Protein AF-X6LQ61-F1 (afdb_monomer_lite)

Structure (mmCIF, N/CA/C/O backbone):
data_AF-X6LQ61-F1
#
_entry.id   AF-X6LQ61-F1
#
loop_
_atom_site.group_PDB
_atom_site.id
_atom_site.type_symbol
_atom_site.label_atom_id
_atom_site.label_alt_id
_atom_site.label_comp_id
_atom_site.label_asym_id
_atom_site.label_entity_id
_atom_site.label_seq_id
_atom_site.pdbx_PDB_ins_code
_atom_site.Cartn_x
_atom_site.Cartn_y
_atom_site.Cartn_z
_atom_site.occupancy
_atom_site.B_iso_or_equiv
_atom_site.auth_seq_id
_atom_site.auth_comp_id
_atom_site.auth_asym_id
_atom_site.auth_atom_id
_atom_site.pdbx_PDB_model_num
ATOM 1 N N . VAL A 1 1 ? -1.755 9.377 -27.971 1.00 59.69 1 VAL A N 1
ATOM 2 C CA . VAL A 1 1 ? -0.278 9.187 -27.974 1.00 59.69 1 VAL A CA 1
ATOM 3 C C . VAL A 1 1 ? 0.188 8.439 -26.727 1.00 59.69 1 VAL A C 1
ATOM 5 O O . VAL A 1 1 ? 0.940 7.485 -26.864 1.00 59.69 1 VAL A O 1
ATOM 8 N N . GLU A 1 2 ? -0.314 8.799 -25.543 1.00 64.12 2 GLU A N 1
ATOM 9 C CA . GLU A 1 2 ? 0.039 8.185 -24.248 1.00 64.12 2 GLU A CA 1
ATOM 10 C C . GLU A 1 2 ? -0.157 6.655 -24.198 1.00 64.12 2 GLU A C 1
ATOM 12 O O . GLU A 1 2 ? 0.744 5.930 -23.791 1.00 64.12 2 GLU A O 1
ATOM 17 N N . GLU A 1 3 ? -1.264 6.131 -24.735 1.00 71.94 3 GLU A N 1
ATOM 18 C CA . GLU A 1 3 ? -1.500 4.677 -24.800 1.00 71.94 3 GLU A CA 1
ATOM 19 C C . GLU A 1 3 ? -0.490 3.923 -25.680 1.00 71.94 3 GLU A C 1
ATOM 21 O O . GLU A 1 3 ? -0.132 2.785 -25.381 1.00 71.94 3 GLU A O 1
ATOM 26 N N . MET A 1 4 ? 0.006 4.543 -26.756 1.00 75.00 4 MET A N 1
ATOM 27 C CA . MET A 1 4 ? 1.013 3.911 -27.614 1.00 75.00 4 MET A CA 1
ATOM 28 C C . MET A 1 4 ? 2.373 3.856 -26.919 1.00 75.00 4 MET A C 1
ATOM 30 O O . MET A 1 4 ? 3.044 2.829 -26.993 1.00 75.00 4 MET A O 1
ATOM 34 N N . ALA A 1 5 ? 2.739 4.908 -26.180 1.00 76.19 5 ALA A N 1
ATOM 35 C CA . ALA A 1 5 ? 3.952 4.921 -25.367 1.00 76.19 5 ALA A CA 1
ATOM 36 C C . ALA A 1 5 ? 3.915 3.824 -24.291 1.00 76.19 5 ALA A C 1
ATOM 38 O O . ALA A 1 5 ? 4.873 3.065 -24.172 1.00 76.19 5 ALA A O 1
ATOM 39 N N . ILE A 1 6 ? 2.781 3.656 -23.597 1.00 80.62 6 ILE A N 1
ATOM 40 C CA . ILE A 1 6 ? 2.601 2.595 -22.590 1.00 80.62 6 ILE A CA 1
ATOM 41 C C . ILE A 1 6 ? 2.743 1.203 -23.218 1.00 80.62 6 ILE A C 1
ATOM 43 O O . ILE A 1 6 ? 3.405 0.339 -22.649 1.00 80.62 6 ILE A O 1
ATOM 47 N N . ARG A 1 7 ? 2.173 0.967 -24.408 1.00 79.44 7 ARG A N 1
ATOM 48 C CA . ARG A 1 7 ? 2.290 -0.336 -25.093 1.00 79.44 7 ARG A CA 1
ATOM 49 C C . ARG A 1 7 ? 3.725 -0.647 -25.514 1.00 79.44 7 ARG A C 1
ATOM 51 O O . ARG A 1 7 ? 4.159 -1.789 -25.368 1.00 79.44 7 ARG A O 1
ATOM 58 N N . VAL A 1 8 ? 4.459 0.350 -26.008 1.00 79.69 8 VAL A N 1
ATOM 59 C CA . VAL A 1 8 ? 5.877 0.199 -26.367 1.00 79.69 8 VAL A CA 1
ATOM 60 C C . VAL A 1 8 ? 6.716 -0.074 -25.119 1.00 79.69 8 VAL A C 1
ATOM 62 O O . VAL A 1 8 ? 7.483 -1.034 -25.109 1.00 79.69 8 VAL A O 1
ATOM 65 N N . TYR A 1 9 ? 6.511 0.685 -24.040 1.00 77.50 9 TYR A N 1
ATOM 66 C CA . TYR A 1 9 ? 7.230 0.491 -22.779 1.00 77.50 9 TYR A CA 1
ATOM 67 C C . TYR A 1 9 ? 6.913 -0.858 -22.122 1.00 77.50 9 TYR A C 1
ATOM 69 O O . TYR A 1 9 ? 7.811 -1.528 -21.623 1.00 77.50 9 TYR A O 1
ATOM 77 N N . ARG A 1 10 ? 5.659 -1.322 -22.190 1.00 80.12 10 ARG A N 1
ATOM 78 C CA . ARG A 1 10 ? 5.271 -2.654 -21.702 1.00 80.12 10 ARG A CA 1
ATOM 79 C C . ARG A 1 10 ? 6.054 -3.755 -22.419 1.00 80.12 10 ARG A C 1
ATOM 81 O O . ARG A 1 10 ? 6.489 -4.710 -21.785 1.00 80.12 10 ARG A O 1
ATOM 88 N N . ARG A 1 11 ? 6.261 -3.612 -23.731 1.00 79.88 11 ARG A N 1
ATOM 89 C CA . ARG A 1 11 ? 7.072 -4.549 -24.519 1.00 79.88 11 ARG A CA 1
ATOM 90 C C . ARG A 1 11 ? 8.567 -4.410 -24.229 1.00 79.88 11 ARG A C 1
ATOM 92 O O . ARG A 1 11 ? 9.270 -5.410 -24.221 1.00 79.88 11 ARG A O 1
ATOM 99 N N . TYR A 1 12 ? 9.039 -3.199 -23.952 1.00 79.50 12 TYR A N 1
ATOM 100 C CA . TYR A 1 12 ? 10.417 -2.957 -23.530 1.00 79.50 12 TYR A CA 1
ATOM 101 C C . TYR A 1 12 ? 10.740 -3.654 -22.199 1.00 79.50 12 TYR A C 1
ATOM 103 O O . TYR A 1 12 ? 11.734 -4.367 -22.113 1.00 79.50 12 TYR A O 1
ATOM 111 N N . VAL A 1 13 ? 9.855 -3.559 -21.203 1.00 81.06 13 VAL A N 1
ATOM 112 C CA . VAL A 1 13 ? 10.019 -4.235 -19.900 1.00 81.06 13 VAL A CA 1
ATOM 113 C C . VAL A 1 13 ? 9.991 -5.763 -20.027 1.00 81.06 13 VAL A C 1
ATOM 115 O O . VAL A 1 13 ? 10.660 -6.451 -19.265 1.00 81.06 13 VAL A O 1
ATOM 118 N N . GLN A 1 14 ? 9.268 -6.317 -21.008 1.00 78.69 14 GLN A N 1
ATOM 119 C CA . GLN A 1 14 ? 9.328 -7.758 -21.299 1.00 78.69 14 GLN A CA 1
ATOM 120 C C . GLN A 1 14 ? 10.705 -8.206 -21.810 1.00 78.69 14 GLN A C 1
ATOM 122 O O . GLN A 1 14 ? 11.071 -9.361 -21.616 1.00 78.69 14 GLN A O 1
ATOM 127 N N . LEU A 1 15 ? 11.448 -7.317 -22.476 1.00 75.56 15 LEU A N 1
ATOM 128 C CA . LEU A 1 15 ? 12.792 -7.592 -22.991 1.00 75.56 15 LEU A CA 1
ATOM 129 C C . LEU A 1 15 ? 13.873 -7.320 -21.937 1.00 75.56 15 LEU A C 1
ATOM 131 O O . LEU A 1 15 ? 14.866 -8.039 -21.885 1.00 75.56 15 LEU A O 1
ATOM 135 N N . PHE A 1 16 ? 13.664 -6.307 -21.094 1.00 77.06 16 PHE A N 1
ATOM 136 C CA . PHE A 1 16 ? 14.591 -5.889 -20.046 1.00 77.06 16 PHE A CA 1
ATOM 137 C C . PHE A 1 16 ? 13.854 -5.7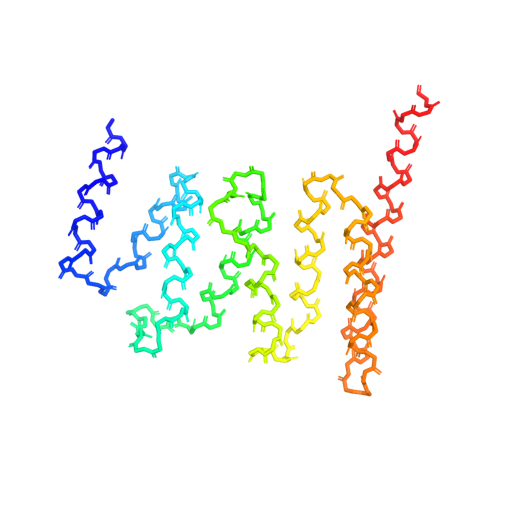99 -18.701 1.00 77.06 16 PHE A C 1
ATOM 139 O O . PHE A 1 16 ? 13.379 -4.719 -18.333 1.00 77.06 16 PHE A O 1
ATOM 146 N N . PRO A 1 17 ? 13.748 -6.914 -17.950 1.00 74.31 17 PRO A N 1
ATOM 147 C CA . PRO A 1 17 ? 13.026 -6.942 -16.676 1.00 74.31 17 PRO A CA 1
ATOM 148 C C . PRO A 1 17 ? 13.645 -6.012 -15.623 1.00 74.31 17 PRO A C 1
ATOM 150 O O . PRO A 1 17 ? 12.949 -5.546 -14.723 1.00 74.31 17 PRO A O 1
ATOM 153 N N . ASP A 1 18 ? 14.927 -5.684 -15.767 1.00 74.69 18 ASP A N 1
ATOM 154 C CA . ASP A 1 18 ? 15.639 -4.801 -14.849 1.00 74.69 18 ASP A CA 1
ATOM 155 C C . ASP A 1 18 ? 15.162 -3.338 -14.900 1.00 74.69 18 ASP A C 1
ATOM 157 O O . ASP A 1 18 ? 15.330 -2.601 -13.932 1.00 74.69 18 ASP A O 1
ATOM 161 N N . GLU A 1 19 ? 14.571 -2.897 -16.018 1.00 78.69 19 GLU A N 1
ATOM 162 C CA . GLU A 1 19 ? 14.113 -1.509 -16.214 1.00 78.69 19 GLU A CA 1
ATOM 163 C C . GLU A 1 19 ? 12.666 -1.282 -15.747 1.00 78.69 19 GLU A C 1
ATOM 165 O O . GLU A 1 19 ? 12.059 -0.234 -15.990 1.00 78.69 19 GLU A O 1
ATOM 170 N N . ILE A 1 20 ? 12.082 -2.259 -15.048 1.00 80.75 20 ILE A N 1
ATOM 171 C CA . ILE A 1 20 ? 10.706 -2.171 -14.547 1.00 80.75 20 ILE A CA 1
ATOM 172 C C . ILE A 1 20 ? 10.495 -0.977 -13.604 1.00 80.75 20 ILE A C 1
ATOM 174 O O . ILE A 1 20 ? 9.396 -0.426 -13.546 1.00 80.75 20 ILE A O 1
ATOM 178 N N . GLU A 1 21 ? 11.542 -0.526 -12.907 1.00 81.81 21 GLU A N 1
ATOM 179 C CA . GLU A 1 21 ? 11.474 0.645 -12.028 1.00 81.81 21 GLU A CA 1
ATOM 180 C C . GLU A 1 21 ? 11.176 1.936 -12.788 1.00 81.81 21 GLU A C 1
ATOM 182 O O . GLU A 1 21 ? 10.339 2.727 -12.355 1.00 81.81 21 GLU A O 1
ATOM 187 N N . GLU A 1 22 ? 11.841 2.152 -13.924 1.00 83.19 22 GLU A N 1
ATOM 188 C CA . GLU A 1 22 ? 11.609 3.338 -14.751 1.00 83.19 22 GLU A CA 1
ATOM 189 C C . GLU A 1 22 ? 10.206 3.327 -15.344 1.00 83.19 22 GLU A C 1
ATOM 191 O O . GLU A 1 22 ? 9.556 4.369 -15.448 1.00 83.19 22 GLU A O 1
ATOM 196 N N . PHE A 1 23 ? 9.704 2.137 -15.674 1.00 83.50 23 PHE A N 1
ATOM 197 C CA . PHE A 1 23 ? 8.340 1.984 -16.147 1.00 83.50 23 PHE A CA 1
ATOM 198 C C . PHE A 1 23 ? 7.306 2.305 -15.060 1.00 83.50 23 PHE A C 1
ATOM 200 O O . PHE A 1 23 ? 6.321 2.988 -15.337 1.00 83.50 23 PHE A O 1
ATOM 207 N N . ILE A 1 24 ? 7.539 1.884 -13.815 1.00 84.75 24 ILE A N 1
ATOM 208 C CA . ILE A 1 24 ? 6.679 2.256 -12.683 1.00 84.75 24 ILE A CA 1
ATOM 209 C C . ILE A 1 24 ? 6.710 3.774 -12.465 1.00 84.75 24 ILE A C 1
ATOM 211 O O . ILE A 1 24 ? 5.650 4.392 -12.354 1.00 84.75 24 ILE A O 1
ATOM 215 N N . ASP A 1 25 ? 7.896 4.390 -12.460 1.00 85.31 25 ASP A N 1
ATOM 216 C CA . ASP A 1 25 ? 8.047 5.844 -12.311 1.00 85.31 25 ASP A CA 1
ATOM 217 C C . ASP A 1 25 ? 7.290 6.597 -13.429 1.00 85.31 25 ASP A C 1
ATOM 219 O O . ASP A 1 25 ? 6.600 7.592 -13.172 1.00 85.31 25 ASP A O 1
ATOM 223 N N . TYR A 1 26 ? 7.341 6.082 -14.662 1.00 85.81 26 TYR A N 1
ATOM 224 C CA . TYR A 1 26 ? 6.578 6.599 -15.798 1.00 85.81 26 TYR A CA 1
ATOM 225 C C . TYR A 1 26 ? 5.061 6.485 -15.575 1.00 85.81 26 TYR A C 1
ATOM 227 O O . TYR A 1 26 ? 4.341 7.477 -15.706 1.00 85.81 26 TYR A O 1
ATOM 235 N N . LEU A 1 27 ? 4.558 5.315 -15.170 1.00 84.12 27 LEU A N 1
ATOM 236 C CA . LEU A 1 27 ? 3.128 5.101 -14.909 1.00 84.12 27 LEU A CA 1
ATOM 237 C C . LEU A 1 27 ? 2.591 6.021 -13.801 1.00 84.12 27 LEU A C 1
ATOM 239 O O . LEU A 1 27 ? 1.501 6.586 -13.940 1.00 84.12 27 LEU A O 1
ATOM 243 N N . LEU A 1 28 ? 3.369 6.227 -12.733 1.00 84.75 28 LEU A N 1
ATOM 244 C CA . LEU A 1 28 ? 3.013 7.138 -11.643 1.00 84.75 28 LEU A CA 1
ATOM 245 C C . LEU A 1 28 ? 2.952 8.599 -12.115 1.00 84.75 28 LEU A C 1
ATOM 247 O O . LEU A 1 28 ? 2.034 9.327 -11.731 1.00 84.75 28 LEU A O 1
ATOM 251 N N . LYS A 1 29 ? 3.877 9.026 -12.986 1.00 86.88 29 LYS A N 1
ATOM 252 C CA . LYS A 1 29 ? 3.879 10.376 -13.578 1.00 86.88 29 LYS A CA 1
ATOM 253 C C . LYS A 1 29 ? 2.664 10.619 -14.478 1.00 86.88 29 LYS A C 1
ATOM 255 O O . LYS A 1 29 ? 2.110 11.717 -14.478 1.00 86.88 29 LYS A O 1
ATOM 260 N N . HIS A 1 30 ? 2.226 9.588 -15.194 1.00 85.12 30 HIS A N 1
ATOM 261 C CA . HIS A 1 30 ? 1.086 9.625 -16.112 1.00 85.12 30 HIS A CA 1
ATOM 262 C C . HIS A 1 30 ? -0.268 9.313 -15.442 1.00 85.12 30 HIS A C 1
ATOM 264 O O . HIS A 1 30 ? -1.268 9.095 -16.122 1.00 85.12 30 HIS A O 1
ATOM 270 N N . LYS A 1 31 ? -0.331 9.310 -14.099 1.00 82.50 31 LYS A N 1
ATOM 271 C CA . LYS A 1 31 ? -1.550 9.050 -13.303 1.00 82.50 31 LYS A CA 1
ATOM 272 C C . LYS A 1 31 ? -2.214 7.690 -13.582 1.00 82.50 31 LYS A C 1
ATOM 274 O O . LYS A 1 31 ? -3.389 7.494 -13.279 1.00 82.50 31 LYS A O 1
ATOM 279 N N . LYS A 1 32 ? -1.472 6.718 -14.120 1.00 83.25 32 LYS A N 1
ATOM 280 C CA . LYS A 1 32 ? -1.936 5.336 -14.331 1.00 83.25 32 LYS A CA 1
ATOM 281 C C . LYS A 1 32 ? -1.625 4.495 -13.093 1.00 83.25 32 LYS A C 1
ATOM 283 O O . LYS A 1 32 ? -0.822 3.566 -13.130 1.00 83.25 32 LYS A O 1
ATOM 288 N N . PHE A 1 33 ? -2.249 4.866 -11.974 1.00 83.38 33 PHE A N 1
ATOM 289 C CA . PHE A 1 33 ? -1.944 4.292 -10.661 1.00 83.38 33 PHE A CA 1
ATOM 290 C C . PHE A 1 33 ? -2.332 2.817 -10.540 1.00 83.38 33 PHE A C 1
ATOM 292 O O . PHE A 1 33 ? -1.584 2.060 -9.937 1.00 83.38 33 PHE A O 1
ATOM 299 N N . ASP A 1 34 ? -3.443 2.397 -11.149 1.00 83.06 34 ASP A N 1
ATOM 300 C CA . ASP A 1 34 ? -3.912 1.006 -11.086 1.00 83.06 34 ASP A CA 1
ATOM 301 C C . ASP A 1 34 ? -2.895 0.038 -11.725 1.00 83.06 34 ASP A C 1
ATOM 303 O O . ASP A 1 34 ? -2.405 -0.874 -11.059 1.00 83.06 34 ASP A O 1
ATOM 307 N N . GLU A 1 35 ? -2.459 0.312 -12.962 1.00 83.25 35 GLU A N 1
ATOM 308 C CA . GLU A 1 35 ? -1.398 -0.464 -13.629 1.00 83.25 35 GLU A CA 1
ATOM 309 C C . GLU A 1 35 ? -0.068 -0.389 -12.863 1.00 83.25 35 GLU A C 1
ATOM 311 O O . GLU A 1 35 ? 0.600 -1.406 -12.669 1.00 83.25 35 GLU A O 1
ATOM 316 N N . GLY A 1 36 ? 0.305 0.801 -12.378 1.00 84.94 36 GLY A N 1
ATOM 317 C CA . GLY A 1 36 ? 1.526 0.992 -11.594 1.00 84.94 36 GLY A CA 1
ATOM 318 C C . GLY A 1 36 ? 1.546 0.149 -10.318 1.00 84.94 36 GLY A C 1
ATOM 319 O O . GLY A 1 36 ? 2.561 -0.472 -10.003 1.00 84.94 36 GLY A O 1
ATOM 320 N N . CYS A 1 37 ? 0.418 0.061 -9.609 1.00 84.81 37 CYS A N 1
ATOM 321 C CA . CYS A 1 37 ? 0.300 -0.767 -8.417 1.00 84.81 37 CYS A CA 1
ATOM 322 C C . CYS A 1 37 ? 0.390 -2.265 -8.746 1.00 84.81 37 CYS A C 1
ATOM 324 O O . CYS A 1 37 ? 1.014 -2.992 -7.978 1.00 84.81 37 CYS A O 1
ATOM 326 N N . VAL A 1 38 ? -0.152 -2.734 -9.879 1.00 85.62 38 VAL A N 1
ATOM 327 C CA . VAL A 1 38 ? -0.035 -4.149 -10.289 1.00 85.62 38 VAL A CA 1
ATOM 328 C C . VAL A 1 38 ? 1.430 -4.506 -10.533 1.00 85.62 38 VAL A C 1
ATOM 330 O O . VAL A 1 38 ? 1.925 -5.512 -10.021 1.00 85.62 38 VAL A O 1
ATOM 333 N N . HIS A 1 39 ? 2.153 -3.651 -11.258 1.00 84.00 39 HIS A N 1
ATOM 334 C CA . HIS A 1 39 ? 3.580 -3.846 -11.496 1.00 84.00 39 HIS A CA 1
ATOM 335 C C . HIS A 1 39 ? 4.395 -3.794 -10.198 1.00 84.00 39 HIS A C 1
ATOM 337 O O . HIS A 1 39 ? 5.245 -4.657 -9.988 1.00 84.00 39 HIS A O 1
ATOM 343 N N . LEU A 1 40 ? 4.090 -2.866 -9.287 1.00 84.75 40 LEU A N 1
ATOM 344 C CA . LEU A 1 40 ? 4.710 -2.819 -7.959 1.00 84.75 40 LEU A CA 1
ATOM 345 C C . LEU A 1 40 ? 4.429 -4.082 -7.127 1.00 84.75 40 LEU A C 1
ATOM 347 O O . LEU A 1 40 ? 5.335 -4.573 -6.460 1.00 84.75 40 LEU A O 1
ATOM 351 N N . CYS A 1 41 ? 3.218 -4.644 -7.183 1.00 83.38 41 CYS A N 1
ATOM 352 C CA . CYS A 1 41 ? 2.897 -5.899 -6.495 1.00 83.38 41 CYS A CA 1
ATOM 353 C C . CYS A 1 41 ? 3.740 -7.060 -7.026 1.00 83.38 41 CYS A C 1
ATOM 355 O O . CYS A 1 41 ? 4.290 -7.832 -6.243 1.00 83.38 41 CYS A O 1
ATOM 357 N N . ASN A 1 42 ? 3.888 -7.154 -8.349 1.00 83.06 42 ASN A N 1
ATOM 358 C CA . ASN A 1 42 ? 4.721 -8.178 -8.977 1.00 83.06 42 ASN A CA 1
ATOM 359 C C . ASN A 1 42 ? 6.194 -8.033 -8.573 1.00 83.06 42 ASN A C 1
ATOM 361 O O . ASN A 1 42 ? 6.845 -9.031 -8.280 1.00 83.06 42 ASN A O 1
ATOM 365 N N . VAL A 1 43 ? 6.700 -6.797 -8.497 1.00 83.19 43 VAL A N 1
ATOM 366 C CA . VAL A 1 43 ? 8.068 -6.511 -8.041 1.00 83.19 43 VAL A CA 1
ATOM 367 C C . VAL A 1 43 ? 8.269 -6.911 -6.579 1.00 83.19 43 VAL A C 1
ATOM 369 O O . VAL A 1 43 ? 9.282 -7.520 -6.255 1.00 83.19 43 VAL A O 1
ATOM 372 N N . VAL A 1 44 ? 7.315 -6.618 -5.689 1.00 81.88 44 VAL A N 1
ATOM 373 C CA . VAL A 1 44 ? 7.469 -6.963 -4.265 1.00 81.88 44 VAL A CA 1
ATOM 374 C C . VAL A 1 44 ? 7.327 -8.469 -4.009 1.00 81.88 44 VAL A C 1
ATOM 376 O O . VAL A 1 44 ? 7.980 -9.001 -3.107 1.00 81.88 44 VAL A O 1
ATOM 379 N N . ASN A 1 45 ? 6.502 -9.163 -4.794 1.00 79.56 45 ASN A N 1
ATOM 380 C CA . ASN A 1 45 ? 6.342 -10.613 -4.691 1.00 79.56 45 ASN A CA 1
ATOM 381 C C . ASN A 1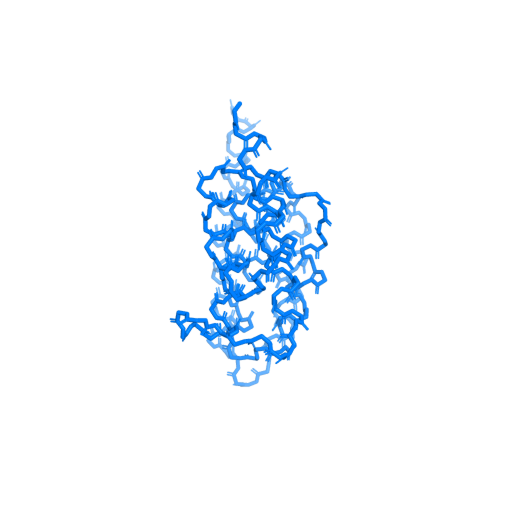 45 ? 7.509 -11.394 -5.313 1.00 79.56 45 ASN A C 1
ATOM 383 O O . ASN A 1 45 ? 7.683 -12.564 -4.987 1.00 79.56 45 ASN A O 1
ATOM 387 N N . ASN A 1 46 ? 8.301 -10.781 -6.197 1.00 78.94 46 ASN A N 1
ATOM 388 C CA . ASN A 1 46 ? 9.457 -11.438 -6.791 1.00 78.94 46 ASN A CA 1
ATOM 389 C C . ASN A 1 46 ? 10.653 -11.406 -5.826 1.00 78.94 46 ASN A C 1
ATOM 391 O O . ASN A 1 46 ? 11.255 -10.358 -5.573 1.00 78.94 46 ASN A O 1
ATOM 395 N N . ASP A 1 47 ? 11.020 -12.572 -5.293 1.00 65.12 47 ASP A N 1
ATOM 396 C CA . ASP A 1 47 ? 12.110 -12.666 -4.331 1.00 65.12 47 ASP A CA 1
ATOM 397 C C . ASP A 1 47 ? 13.512 -12.519 -4.941 1.00 65.12 47 ASP A C 1
ATOM 399 O O . ASP A 1 47 ? 14.427 -12.108 -4.224 1.00 65.12 47 ASP A O 1
ATOM 403 N N . GLU A 1 48 ? 13.658 -12.724 -6.249 1.00 66.31 48 GLU A N 1
ATOM 404 C CA . GLU A 1 48 ? 14.918 -12.578 -6.993 1.00 66.31 48 GLU A CA 1
ATOM 405 C C . GLU A 1 48 ? 15.147 -11.152 -7.510 1.00 66.31 48 GLU A C 1
ATOM 407 O O . GLU A 1 48 ? 16.214 -10.842 -8.038 1.00 66.31 48 GLU A O 1
ATOM 412 N N . PHE A 1 49 ? 14.163 -10.261 -7.358 1.00 69.62 49 PHE A N 1
ATOM 413 C CA . PHE A 1 49 ? 14.281 -8.899 -7.859 1.00 69.62 49 PHE A CA 1
ATOM 414 C C . PHE A 1 49 ? 15.327 -8.098 -7.072 1.00 69.62 49 PHE A C 1
ATOM 416 O O . PHE A 1 49 ? 15.192 -7.873 -5.862 1.00 69.62 49 PHE A O 1
ATOM 423 N N . VAL A 1 50 ? 16.343 -7.616 -7.790 1.00 63.41 50 VAL A N 1
ATOM 424 C CA . VAL A 1 50 ? 17.375 -6.709 -7.284 1.00 63.41 50 VAL A CA 1
ATOM 425 C C . VAL A 1 50 ? 17.215 -5.362 -7.974 1.00 63.41 50 VAL A C 1
ATOM 427 O O . VAL A 1 50 ? 17.268 -5.262 -9.196 1.00 63.41 50 VAL A O 1
ATOM 430 N N . SER A 1 51 ? 17.024 -4.316 -7.174 1.00 69.50 51 SER A N 1
ATOM 431 C CA . SER A 1 51 ? 16.879 -2.957 -7.685 1.00 69.50 51 SER A CA 1
ATOM 432 C C . SER A 1 51 ? 18.177 -2.463 -8.314 1.00 69.50 51 SER A C 1
ATOM 434 O O . SER A 1 51 ? 19.208 -2.409 -7.640 1.00 69.50 51 SER A O 1
ATOM 436 N N . LYS A 1 52 ? 18.111 -1.994 -9.564 1.00 67.62 52 LYS A N 1
ATOM 437 C CA . LYS A 1 52 ? 19.232 -1.286 -10.209 1.00 67.62 52 LYS A CA 1
ATOM 438 C C . LYS A 1 52 ? 19.571 0.020 -9.490 1.00 67.62 52 LYS A C 1
ATOM 440 O O . LYS A 1 52 ? 20.732 0.413 -9.438 1.00 67.62 52 LYS A O 1
ATOM 445 N N . LYS A 1 53 ? 18.568 0.679 -8.896 1.00 69.38 53 LYS A N 1
ATOM 446 C CA . LYS A 1 53 ? 18.727 1.932 -8.136 1.00 69.38 53 LYS A CA 1
ATOM 447 C C . LYS A 1 53 ? 19.146 1.702 -6.675 1.00 69.38 53 LYS A C 1
ATOM 449 O O . LYS A 1 53 ? 19.228 2.665 -5.916 1.00 69.38 53 LYS A O 1
ATOM 454 N N . GLY A 1 54 ? 19.384 0.453 -6.262 1.00 71.88 54 GLY A N 1
ATOM 455 C CA . GLY A 1 54 ? 19.777 0.106 -4.893 1.00 71.88 54 GLY A CA 1
ATOM 456 C C . GLY A 1 54 ? 18.671 0.302 -3.849 1.00 71.88 54 GLY A C 1
ATOM 457 O O . GLY A 1 54 ? 18.962 0.365 -2.656 1.00 71.88 54 GLY A O 1
ATOM 458 N N . LYS A 1 55 ? 17.404 0.416 -4.270 1.00 76.62 55 LYS A N 1
ATOM 459 C CA . LYS A 1 55 ? 16.269 0.544 -3.347 1.00 76.62 55 LYS A CA 1
ATOM 460 C C . LYS A 1 55 ? 16.009 -0.781 -2.642 1.00 76.62 55 LYS A C 1
ATOM 462 O O . LYS A 1 55 ? 16.056 -1.849 -3.256 1.00 76.62 55 LYS A O 1
ATOM 467 N N . SER A 1 56 ? 15.681 -0.715 -1.355 1.00 80.88 56 SER A N 1
ATOM 468 C CA . SER A 1 56 ? 15.295 -1.912 -0.617 1.00 80.88 56 SER A CA 1
ATOM 469 C C . SER A 1 56 ? 13.889 -2.362 -1.029 1.00 80.88 56 SER A C 1
ATOM 471 O O . SER A 1 56 ? 13.038 -1.551 -1.401 1.00 80.88 56 SER A O 1
ATOM 473 N N . LYS A 1 57 ? 13.591 -3.661 -0.893 1.00 77.50 57 LYS A N 1
ATOM 474 C CA . LYS A 1 57 ? 12.218 -4.182 -1.070 1.00 77.50 57 LYS A CA 1
ATOM 475 C C . LYS A 1 57 ? 11.208 -3.446 -0.182 1.00 77.50 57 LYS A C 1
ATOM 477 O O . LYS A 1 57 ? 10.062 -3.238 -0.573 1.00 77.50 57 LYS A O 1
ATOM 482 N N . PHE A 1 58 ? 11.656 -3.018 0.996 1.00 79.88 58 PHE A N 1
ATOM 483 C CA . PHE A 1 58 ? 10.850 -2.233 1.917 1.00 79.88 58 PHE A CA 1
ATOM 484 C C . PHE A 1 58 ? 10.480 -0.853 1.348 1.00 79.88 58 PHE A C 1
ATOM 486 O O . PHE A 1 58 ? 9.343 -0.412 1.507 1.00 79.88 58 PHE A O 1
ATOM 493 N N . ASP A 1 59 ? 11.381 -0.196 0.616 1.00 82.31 59 ASP A N 1
ATOM 494 C CA . ASP A 1 59 ? 11.096 1.095 -0.021 1.00 82.31 59 ASP A CA 1
ATOM 495 C C . ASP A 1 59 ? 10.040 0.969 -1.124 1.00 82.31 59 ASP A C 1
ATOM 497 O O . ASP A 1 59 ? 9.154 1.820 -1.225 1.00 82.31 59 ASP A O 1
ATOM 501 N N . PHE A 1 60 ? 10.071 -0.115 -1.910 1.00 83.38 60 PHE A N 1
ATOM 502 C CA . PHE A 1 60 ? 9.008 -0.410 -2.880 1.00 83.38 60 PHE A CA 1
ATOM 503 C C . PHE A 1 60 ? 7.672 -0.667 -2.196 1.00 83.38 60 PHE A C 1
ATOM 505 O O . PHE A 1 60 ? 6.641 -0.187 -2.663 1.00 83.38 60 PHE A O 1
ATOM 512 N N . TRP A 1 61 ? 7.685 -1.365 -1.061 1.00 84.12 61 TRP A N 1
ATOM 513 C CA . TRP A 1 61 ? 6.481 -1.588 -0.272 1.00 84.12 61 TRP A CA 1
ATOM 514 C C . TRP A 1 61 ? 5.890 -0.285 0.266 1.00 84.12 61 TRP A C 1
ATOM 516 O O . TRP A 1 61 ? 4.683 -0.054 0.176 1.00 84.12 61 TRP A O 1
ATOM 526 N N . LYS A 1 62 ? 6.745 0.604 0.778 1.00 83.62 62 LYS A N 1
ATOM 527 C CA . LYS A 1 62 ? 6.348 1.926 1.263 1.00 83.62 62 LYS A CA 1
ATOM 528 C C . LYS A 1 62 ? 5.789 2.791 0.136 1.00 83.62 62 LYS A C 1
ATOM 530 O O . LYS A 1 62 ? 4.771 3.457 0.325 1.00 83.62 62 LYS A O 1
ATOM 535 N N . LEU A 1 63 ? 6.422 2.753 -1.038 1.00 85.12 63 LEU A N 1
ATOM 536 C CA . LEU A 1 63 ? 5.934 3.433 -2.235 1.00 85.12 63 LEU A CA 1
ATOM 537 C C . LEU A 1 63 ? 4.561 2.892 -2.651 1.00 85.12 63 LEU A C 1
ATOM 539 O O . LEU A 1 63 ? 3.641 3.681 -2.853 1.00 85.12 63 LEU A O 1
ATOM 543 N N . LEU A 1 64 ? 4.403 1.566 -2.704 1.00 86.44 64 LEU A N 1
ATOM 544 C CA . LEU A 1 64 ? 3.141 0.903 -3.023 1.00 86.44 64 LEU A CA 1
ATOM 545 C C . LEU A 1 64 ? 2.035 1.329 -2.048 1.00 86.44 64 LEU A C 1
ATOM 547 O O . LEU A 1 64 ? 0.996 1.811 -2.492 1.00 86.44 64 LEU A O 1
ATOM 551 N N . CYS A 1 65 ? 2.272 1.247 -0.735 1.00 83.75 65 CYS A N 1
ATOM 552 C CA . CYS A 1 65 ? 1.313 1.693 0.282 1.00 83.75 65 CYS A CA 1
ATOM 553 C C . CYS A 1 65 ? 0.937 3.169 0.102 1.00 83.75 65 CYS A C 1
ATOM 555 O O . CYS A 1 65 ? -0.243 3.511 0.097 1.00 83.75 65 CYS A O 1
ATOM 557 N N . GLY A 1 66 ? 1.921 4.045 -0.115 1.00 84.38 66 GLY A N 1
ATOM 558 C CA . GLY A 1 66 ? 1.674 5.473 -0.309 1.00 84.38 66 GLY A CA 1
ATOM 559 C C . GLY A 1 66 ? 0.824 5.783 -1.545 1.00 84.38 66 GLY A C 1
ATOM 560 O O . GLY A 1 66 ? -0.057 6.642 -1.481 1.00 84.38 66 GLY A O 1
ATOM 561 N N . VAL A 1 67 ? 1.059 5.083 -2.659 1.00 85.44 67 VAL A N 1
ATOM 562 C CA . VAL A 1 67 ? 0.263 5.231 -3.889 1.00 85.44 67 VAL A CA 1
ATOM 563 C C . VAL A 1 67 ? -1.150 4.681 -3.686 1.00 85.44 67 VAL A C 1
ATOM 565 O O . VAL A 1 67 ? -2.110 5.339 -4.091 1.00 85.44 67 VAL A O 1
ATOM 568 N N . MET A 1 68 ? -1.285 3.537 -3.004 1.00 83.81 68 MET A N 1
ATOM 569 C CA . MET A 1 68 ? -2.581 2.916 -2.714 1.00 83.81 68 MET A CA 1
ATOM 570 C C . MET A 1 68 ? -3.486 3.813 -1.869 1.00 83.81 68 MET A C 1
ATOM 572 O O . MET A 1 68 ? -4.644 4.027 -2.220 1.00 83.81 68 MET A O 1
ATOM 576 N N . VAL A 1 69 ? -2.956 4.387 -0.786 1.00 83.38 69 VAL A N 1
ATOM 577 C CA . VAL A 1 69 ? -3.738 5.244 0.117 1.00 83.38 69 VAL A CA 1
ATOM 578 C C . VAL A 1 69 ? -4.139 6.551 -0.562 1.00 83.38 69 VAL A C 1
ATOM 580 O O . VAL A 1 69 ? -5.294 6.965 -0.474 1.00 83.38 69 VAL A O 1
ATOM 583 N N . LYS A 1 70 ? -3.212 7.209 -1.272 1.00 83.06 70 LYS A N 1
ATOM 584 C CA . LYS A 1 70 ? -3.483 8.513 -1.902 1.00 83.06 70 LYS A CA 1
ATOM 585 C C . LYS A 1 70 ? -4.516 8.426 -3.023 1.00 83.06 70 LYS A C 1
ATOM 587 O O . LYS A 1 70 ? -5.347 9.323 -3.135 1.00 83.06 70 LYS A O 1
ATOM 592 N N . ASN A 1 71 ? -4.483 7.351 -3.809 1.00 82.81 71 ASN A N 1
ATOM 593 C CA . ASN A 1 71 ? -5.317 7.186 -5.000 1.00 82.81 71 ASN A CA 1
ATOM 594 C C . ASN A 1 71 ? -6.387 6.101 -4.817 1.00 82.81 71 ASN A C 1
ATOM 596 O O . ASN A 1 71 ? -6.742 5.401 -5.764 1.00 82.81 71 ASN A O 1
ATOM 600 N N . ALA A 1 72 ? -6.924 5.977 -3.599 1.00 74.88 72 ALA A N 1
ATOM 601 C CA . ALA A 1 72 ? -7.851 4.914 -3.218 1.00 74.88 72 ALA A CA 1
ATOM 602 C C . ALA A 1 72 ? -9.067 4.760 -4.154 1.00 74.88 72 ALA A C 1
ATOM 604 O O . ALA A 1 72 ? -9.556 3.653 -4.346 1.00 74.88 72 ALA A O 1
ATOM 605 N N . LYS A 1 73 ? -9.539 5.859 -4.760 1.00 76.38 73 LYS A N 1
ATOM 606 C CA . LYS A 1 73 ? -10.711 5.875 -5.653 1.00 76.38 73 LYS A CA 1
ATOM 607 C C . LYS A 1 73 ? -10.450 5.266 -7.037 1.00 76.38 73 LYS A C 1
ATOM 609 O O . LYS A 1 73 ? -11.386 4.764 -7.658 1.00 76.38 73 LYS A O 1
ATOM 614 N N . ASP A 1 74 ? -9.204 5.307 -7.504 1.00 74.81 74 ASP A N 1
ATOM 615 C CA . ASP A 1 74 ? -8.827 4.902 -8.865 1.00 74.81 74 ASP A CA 1
ATOM 616 C C . ASP A 1 74 ? -8.321 3.456 -8.933 1.00 74.81 74 ASP A C 1
ATOM 618 O O . ASP A 1 74 ? -8.240 2.876 -10.014 1.00 74.81 74 ASP A O 1
ATOM 622 N N . ILE A 1 75 ? -7.992 2.863 -7.782 1.00 75.38 75 ILE A N 1
ATOM 623 C CA . ILE A 1 75 ? -7.420 1.520 -7.682 1.00 75.38 75 ILE A CA 1
ATOM 624 C C . ILE A 1 75 ? -8.549 0.520 -7.462 1.00 75.38 75 ILE A C 1
ATOM 626 O O . ILE A 1 75 ? -9.204 0.523 -6.420 1.00 75.38 75 ILE A O 1
ATOM 630 N N . LYS A 1 76 ? -8.772 -0.341 -8.456 1.00 73.56 76 LYS A N 1
ATOM 631 C CA . LYS A 1 76 ? -9.830 -1.367 -8.436 1.00 73.56 76 LYS A CA 1
ATOM 632 C C . LYS A 1 76 ? -9.287 -2.768 -8.669 1.00 73.56 76 LYS A C 1
ATOM 634 O O . LYS A 1 76 ? -9.902 -3.734 -8.228 1.00 73.56 76 LYS A O 1
ATOM 639 N N . SER A 1 77 ? -8.139 -2.885 -9.333 1.00 75.00 77 SER A N 1
ATOM 640 C CA . SER A 1 77 ? -7.586 -4.175 -9.751 1.00 75.00 77 SER A CA 1
ATOM 641 C C . SER A 1 77 ? -6.905 -4.945 -8.617 1.00 75.00 77 SER A C 1
ATOM 643 O O . SER A 1 77 ? -6.504 -6.091 -8.805 1.00 75.00 77 SER A O 1
ATOM 645 N N . ILE A 1 78 ? -6.748 -4.330 -7.441 1.00 77.56 78 ILE A N 1
ATOM 646 C CA . ILE A 1 78 ? -5.911 -4.851 -6.363 1.00 77.56 78 ILE A CA 1
ATOM 647 C C . ILE A 1 78 ? -6.658 -4.826 -5.033 1.00 77.56 78 ILE A C 1
ATOM 649 O O . ILE A 1 78 ? -7.253 -3.820 -4.650 1.00 77.56 78 ILE A O 1
ATOM 653 N N . GLN A 1 79 ? -6.563 -5.929 -4.289 1.00 79.69 79 GLN A N 1
ATOM 654 C CA . GLN A 1 79 ? -7.085 -6.024 -2.928 1.00 79.69 79 GLN A CA 1
ATOM 655 C C . GLN A 1 79 ? -6.095 -5.407 -1.932 1.00 79.69 79 GLN A C 1
ATOM 657 O O . GLN A 1 79 ? -5.199 -6.079 -1.419 1.00 79.69 79 GLN A O 1
ATOM 662 N N . VAL A 1 80 ? -6.266 -4.110 -1.662 1.00 81.50 80 VAL A N 1
ATOM 663 C CA . VAL A 1 80 ? -5.397 -3.323 -0.766 1.00 81.50 80 VAL A CA 1
ATOM 664 C C . VAL A 1 80 ? -5.317 -3.926 0.641 1.00 81.50 80 VAL A C 1
ATOM 666 O O . VAL A 1 80 ? -4.240 -3.964 1.234 1.00 81.50 80 VAL A O 1
ATOM 669 N N . ASP A 1 81 ? -6.429 -4.463 1.146 1.00 82.62 81 ASP A N 1
ATOM 670 C CA . ASP A 1 81 ? -6.518 -5.084 2.470 1.00 82.62 81 ASP A CA 1
ATOM 671 C C . ASP A 1 81 ? -5.562 -6.278 2.625 1.00 82.62 81 ASP A C 1
ATOM 673 O O . ASP A 1 81 ? -4.713 -6.297 3.518 1.00 82.62 81 ASP A O 1
ATOM 677 N N . ALA A 1 82 ? -5.620 -7.227 1.685 1.00 84.31 82 ALA A N 1
ATOM 678 C CA . ALA A 1 82 ? -4.768 -8.413 1.685 1.00 84.31 82 ALA A CA 1
ATOM 679 C C . ALA A 1 82 ? -3.280 -8.046 1.597 1.00 84.31 82 ALA A C 1
ATOM 681 O O . ALA A 1 82 ? -2.444 -8.625 2.297 1.00 84.31 82 ALA A O 1
ATOM 682 N N . ILE A 1 83 ? -2.953 -7.041 0.780 1.00 84.75 83 ILE A N 1
ATOM 683 C CA . ILE A 1 83 ? -1.583 -6.554 0.628 1.00 84.75 83 ILE A CA 1
ATOM 684 C C . ILE A 1 83 ? -1.100 -5.946 1.934 1.00 84.75 83 ILE A C 1
ATOM 686 O O . ILE A 1 83 ? -0.116 -6.436 2.481 1.00 84.75 83 ILE A O 1
ATOM 690 N N . ILE A 1 84 ? -1.781 -4.945 2.492 1.00 84.50 84 ILE A N 1
ATOM 691 C CA . ILE A 1 84 ? -1.287 -4.280 3.704 1.00 84.50 84 ILE A CA 1
ATOM 692 C C . ILE A 1 84 ? -1.204 -5.268 4.880 1.00 84.50 84 ILE A C 1
ATOM 694 O O . ILE A 1 84 ? -0.208 -5.257 5.608 1.00 84.50 84 ILE A O 1
ATOM 698 N N . ARG A 1 85 ? -2.152 -6.210 5.004 1.00 84.31 85 ARG A N 1
ATOM 699 C CA . ARG A 1 85 ? -2.091 -7.297 6.000 1.00 84.31 85 ARG A CA 1
ATOM 700 C C . ARG A 1 85 ? -0.885 -8.217 5.811 1.00 84.31 85 ARG A C 1
ATOM 702 O O . ARG A 1 85 ? -0.253 -8.600 6.797 1.00 84.31 85 ARG A O 1
ATOM 709 N N . SER A 1 86 ? -0.516 -8.543 4.572 1.00 84.81 86 SER A N 1
ATOM 710 C CA . SER A 1 86 ? 0.721 -9.290 4.302 1.00 84.81 86 SER A CA 1
ATOM 711 C C . SER A 1 86 ? 1.973 -8.495 4.713 1.00 84.81 86 SER A C 1
ATOM 713 O O . SER A 1 86 ? 2.906 -9.056 5.291 1.00 84.81 86 SER A O 1
ATOM 715 N N . GLY A 1 87 ? 1.955 -7.172 4.528 1.00 81.19 87 GLY A N 1
ATOM 716 C CA . GLY A 1 87 ? 3.031 -6.262 4.926 1.00 81.19 87 GLY A CA 1
ATOM 717 C C . GLY A 1 87 ? 3.211 -6.153 6.435 1.00 81.19 87 GLY A C 1
ATOM 718 O O . GLY A 1 87 ? 4.341 -6.159 6.915 1.00 81.19 87 GLY A O 1
ATOM 719 N N . ILE A 1 88 ? 2.106 -6.129 7.185 1.00 81.06 88 ILE A N 1
ATOM 720 C CA . ILE A 1 88 ? 2.101 -6.134 8.656 1.00 81.06 88 ILE A CA 1
ATOM 721 C C . ILE A 1 88 ? 2.810 -7.384 9.196 1.00 81.06 88 ILE A C 1
ATOM 723 O O . ILE A 1 88 ? 3.587 -7.289 10.144 1.00 81.06 88 ILE A O 1
ATOM 727 N N . ARG A 1 89 ? 2.607 -8.549 8.562 1.00 80.06 89 ARG A N 1
ATOM 728 C CA . ARG A 1 89 ? 3.293 -9.799 8.937 1.00 80.06 89 ARG A CA 1
ATOM 729 C C . ARG A 1 89 ? 4.785 -9.784 8.590 1.00 80.06 89 ARG A C 1
ATOM 731 O O . ARG A 1 89 ? 5.585 -10.319 9.350 1.00 80.06 89 ARG A O 1
ATOM 738 N N . LYS A 1 90 ? 5.159 -9.190 7.451 1.00 79.75 90 LYS A N 1
ATOM 739 C CA . LYS A 1 90 ? 6.545 -9.175 6.944 1.00 79.75 90 LYS A CA 1
ATOM 740 C C . LYS A 1 90 ? 7.423 -8.120 7.631 1.00 79.75 90 LYS A C 1
ATOM 742 O O . LYS A 1 90 ? 8.622 -8.339 7.784 1.00 79.75 90 LYS A O 1
ATOM 747 N N . TYR A 1 91 ? 6.841 -7.001 8.071 1.00 78.56 91 TYR A N 1
ATOM 748 C CA . TYR A 1 91 ? 7.565 -5.852 8.625 1.00 78.56 91 TYR A CA 1
ATOM 749 C C . TYR A 1 91 ? 7.034 -5.439 10.006 1.00 78.56 91 TYR A C 1
ATOM 751 O O . TYR A 1 91 ? 6.357 -4.414 10.134 1.00 78.56 91 TYR A O 1
ATOM 759 N N . PRO A 1 92 ? 7.393 -6.177 11.076 1.00 73.56 92 PRO A N 1
ATOM 760 C CA . PRO A 1 92 ? 6.871 -5.916 12.413 1.00 73.56 92 PRO A CA 1
ATOM 761 C C . PRO A 1 92 ? 7.277 -4.548 12.990 1.00 73.56 92 PRO A C 1
ATOM 763 O O . PRO A 1 92 ? 6.618 -4.012 13.877 1.00 73.56 92 PRO A O 1
ATOM 766 N N . GLN A 1 93 ? 8.349 -3.959 12.459 1.00 73.69 93 GLN A N 1
ATOM 767 C CA . GLN A 1 93 ? 8.909 -2.696 12.940 1.00 73.69 93 GLN A CA 1
ATOM 768 C C . GLN A 1 93 ? 8.027 -1.480 12.605 1.00 73.69 93 GLN A C 1
ATOM 770 O O . GLN A 1 93 ? 8.028 -0.502 13.347 1.00 73.69 93 GLN A O 1
ATOM 775 N N . GLU A 1 94 ? 7.257 -1.532 11.510 1.00 75.00 94 GLU A N 1
ATOM 776 C CA . GLU A 1 94 ? 6.416 -0.416 11.042 1.00 75.00 94 GLU A CA 1
ATOM 777 C C . GLU A 1 94 ? 4.909 -0.729 11.079 1.00 75.00 94 GLU A C 1
ATOM 779 O O . GLU A 1 94 ? 4.112 -0.051 10.427 1.00 75.00 94 GLU A O 1
ATOM 784 N N . ILE A 1 95 ? 4.495 -1.718 11.883 1.00 80.00 95 ILE A N 1
ATOM 785 C CA . ILE A 1 95 ? 3.089 -2.147 12.003 1.00 80.00 95 ILE A CA 1
ATOM 786 C C . ILE A 1 95 ? 2.150 -0.958 12.255 1.00 80.00 95 ILE A C 1
ATOM 788 O O . ILE A 1 95 ? 1.104 -0.859 11.618 1.00 80.00 95 ILE A O 1
ATOM 792 N N . GLY A 1 96 ? 2.539 -0.024 13.132 1.00 76.62 96 GLY A N 1
ATOM 793 C CA . GLY A 1 96 ? 1.712 1.136 13.476 1.00 76.62 96 GLY A CA 1
ATOM 794 C C . GLY A 1 96 ? 1.360 2.015 12.274 1.00 76.62 96 GLY A C 1
ATOM 795 O O . GLY A 1 96 ? 0.200 2.367 12.079 1.00 76.62 96 GLY A O 1
ATOM 796 N N . LYS A 1 97 ? 2.344 2.319 11.420 1.00 81.25 97 LYS A N 1
ATOM 797 C CA . LYS A 1 97 ? 2.130 3.141 10.219 1.00 81.25 97 LYS A CA 1
ATOM 798 C C . LYS A 1 97 ? 1.295 2.404 9.174 1.00 81.25 97 LYS A C 1
ATOM 800 O O . LYS A 1 97 ? 0.457 3.020 8.525 1.00 81.25 97 LYS A O 1
ATOM 805 N N . LEU A 1 98 ? 1.505 1.096 9.020 1.00 83.56 98 LEU A N 1
ATOM 806 C CA . LEU A 1 98 ? 0.763 0.280 8.056 1.00 83.56 98 LEU A CA 1
ATOM 807 C C . LEU A 1 98 ? -0.730 0.206 8.394 1.00 83.56 98 LEU A C 1
ATOM 809 O O . LEU A 1 98 ? -1.556 0.385 7.502 1.00 83.56 98 LEU A O 1
ATOM 813 N N . TRP A 1 99 ? -1.081 0.023 9.669 1.00 84.88 99 TRP A N 1
ATOM 814 C CA . TRP A 1 99 ? -2.479 0.066 10.107 1.00 84.88 99 TRP A CA 1
ATOM 815 C C . TRP A 1 99 ? -3.122 1.435 9.888 1.00 84.88 99 TRP A C 1
ATOM 817 O O . TRP A 1 99 ? -4.244 1.507 9.391 1.00 84.88 99 TRP A O 1
ATOM 827 N N . VAL A 1 100 ? -2.400 2.521 10.189 1.00 83.94 100 VAL A N 1
ATOM 828 C CA . VAL A 1 100 ? -2.884 3.887 9.928 1.00 83.94 100 VAL A CA 1
ATOM 829 C C . VAL A 1 100 ? -3.141 4.097 8.437 1.00 83.94 100 VAL A C 1
ATOM 831 O O . VAL A 1 100 ? -4.191 4.615 8.075 1.00 83.94 100 VAL A O 1
ATOM 834 N N . HIS A 1 101 ? -2.236 3.642 7.571 1.00 84.94 101 HIS A N 1
ATOM 835 C CA . HIS A 1 101 ? -2.414 3.710 6.122 1.00 84.94 101 HIS A CA 1
ATOM 836 C C . HIS A 1 101 ? -3.610 2.885 5.627 1.00 84.94 101 HIS A C 1
ATOM 838 O O . HIS A 1 101 ? -4.367 3.364 4.784 1.00 84.94 101 HIS A O 1
ATOM 844 N N . LEU A 1 102 ? -3.824 1.680 6.164 1.00 86.25 102 LEU A N 1
ATOM 845 C CA . LEU A 1 102 ? -4.985 0.858 5.813 1.00 86.25 102 LEU A CA 1
ATOM 846 C C . LEU A 1 102 ? -6.301 1.537 6.214 1.00 86.25 102 LEU A C 1
ATOM 848 O O . LEU A 1 102 ? -7.232 1.601 5.416 1.00 86.25 102 LEU A O 1
ATOM 852 N N . ALA A 1 103 ? -6.375 2.082 7.424 1.00 84.62 103 ALA A N 1
ATOM 853 C CA . ALA A 1 103 ? -7.567 2.785 7.877 1.00 84.62 103 ALA A CA 1
ATOM 854 C C . ALA A 1 103 ? -7.804 4.084 7.083 1.00 84.62 103 ALA A C 1
ATOM 856 O O . ALA A 1 103 ? -8.930 4.358 6.664 1.00 84.62 103 ALA A O 1
ATOM 857 N N . GLU A 1 104 ? -6.743 4.840 6.780 1.00 83.81 104 GLU A N 1
ATOM 858 C CA . GLU A 1 104 ? -6.812 6.045 5.946 1.00 83.81 104 GLU A CA 1
ATOM 859 C C . GLU A 1 104 ? -7.348 5.736 4.538 1.00 83.81 104 GLU A C 1
ATOM 861 O O . GLU A 1 104 ? -8.131 6.512 3.989 1.00 83.81 104 GLU A O 1
ATOM 866 N N . TYR A 1 105 ? -6.986 4.585 3.965 1.00 85.81 105 TYR A N 1
ATOM 867 C CA . TYR A 1 105 ? -7.521 4.128 2.682 1.00 85.81 105 TYR A CA 1
ATOM 868 C C . TYR A 1 105 ? -9.056 3.998 2.710 1.00 85.81 105 TYR A C 1
ATOM 870 O O . TYR A 1 105 ? -9.733 4.568 1.852 1.00 85.81 105 TYR A O 1
ATOM 878 N N . TYR A 1 106 ? -9.628 3.333 3.720 1.00 84.81 106 TYR A N 1
ATOM 879 C CA . TYR A 1 106 ? -11.087 3.189 3.839 1.00 84.81 106 TYR A CA 1
ATOM 880 C C . TYR A 1 106 ? -11.796 4.506 4.167 1.00 84.81 106 TYR A C 1
ATOM 882 O O . TYR A 1 106 ? -12.871 4.781 3.627 1.00 84.81 106 TYR A O 1
ATOM 890 N N . VAL A 1 107 ? -11.169 5.363 4.975 1.00 83.56 107 VAL A N 1
ATOM 891 C CA . VAL A 1 107 ? -11.661 6.721 5.252 1.00 83.56 107 VAL A CA 1
ATOM 892 C C . VAL A 1 107 ? -11.734 7.550 3.965 1.00 83.56 107 VAL A C 1
ATOM 894 O O . VAL A 1 107 ? -12.742 8.204 3.708 1.00 83.56 107 VAL A O 1
ATOM 897 N N . ARG A 1 108 ? -10.722 7.471 3.091 1.00 83.25 108 ARG A N 1
ATOM 898 C CA . ARG A 1 108 ? -10.712 8.164 1.786 1.00 83.25 108 ARG A CA 1
ATOM 8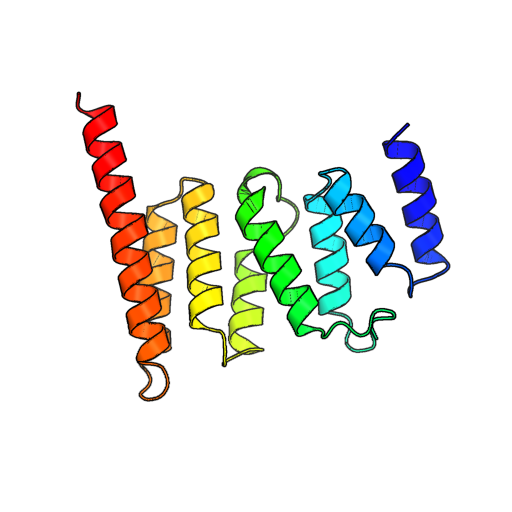99 C C . ARG A 1 108 ? -11.755 7.629 0.802 1.00 83.25 108 ARG A C 1
ATOM 901 O O . ARG A 1 108 ? -12.205 8.376 -0.071 1.00 83.25 108 ARG A O 1
ATOM 908 N N . LEU A 1 109 ? -12.153 6.365 0.948 1.00 82.69 109 LEU A N 1
ATOM 909 C CA . LEU A 1 109 ? -13.283 5.772 0.227 1.00 82.69 109 LEU A CA 1
ATOM 910 C C . LEU A 1 109 ? -14.652 6.195 0.792 1.00 82.69 109 LEU A C 1
ATOM 912 O O . LEU A 1 109 ? -15.668 5.906 0.166 1.00 82.69 109 LEU A O 1
ATOM 916 N N . GLY A 1 110 ? -14.693 6.876 1.943 1.00 81.94 110 GLY A N 1
ATOM 917 C CA . GLY A 1 110 ? -15.925 7.255 2.643 1.00 81.94 110 GLY A CA 1
ATOM 918 C C . GLY A 1 110 ? -16.529 6.134 3.497 1.00 81.94 110 GLY A C 1
ATOM 919 O O . GLY A 1 110 ? -17.635 6.283 4.006 1.00 81.94 110 GLY A O 1
ATOM 920 N N . GLN A 1 111 ? -15.822 5.012 3.673 1.00 84.56 111 GLN A N 1
ATOM 921 C CA . GLN A 1 111 ? -16.251 3.883 4.506 1.00 84.56 111 GLN A CA 1
ATOM 922 C C . GLN A 1 111 ? -15.691 4.043 5.926 1.00 84.56 111 GLN A C 1
ATOM 924 O O . GLN A 1 111 ? -14.786 3.320 6.342 1.00 84.56 111 GLN A O 1
ATOM 929 N N . PHE A 1 112 ? -16.210 5.027 6.662 1.00 79.56 112 PHE A N 1
ATOM 930 C CA . PHE A 1 112 ? -15.698 5.388 7.990 1.00 79.56 112 PHE A CA 1
ATOM 931 C C . PHE A 1 112 ? -15.886 4.285 9.036 1.00 79.56 112 PHE A C 1
ATOM 933 O O . PHE A 1 112 ? -14.999 4.088 9.861 1.00 79.56 112 PHE A O 1
ATOM 940 N N . GLU A 1 113 ? -16.994 3.540 8.973 1.00 80.69 113 GLU A N 1
ATOM 941 C CA . GLU A 1 113 ? -17.266 2.412 9.878 1.00 80.69 113 GLU A CA 1
ATOM 942 C C . GLU A 1 113 ? -16.171 1.346 9.772 1.00 80.69 113 GLU A C 1
ATOM 944 O O . GLU A 1 113 ? -15.520 1.031 10.761 1.00 80.69 113 GLU A O 1
ATOM 949 N N . LYS A 1 114 ? -15.840 0.910 8.549 1.00 83.88 114 LYS A N 1
ATOM 950 C CA . LYS A 1 114 ? -14.731 -0.032 8.332 1.00 83.88 114 LYS A CA 1
ATOM 951 C C . LYS A 1 114 ? -13.379 0.534 8.752 1.00 83.88 114 LYS A C 1
ATOM 953 O O . LYS A 1 114 ? -12.539 -0.197 9.264 1.00 83.88 114 LYS A O 1
ATOM 958 N N . GLY A 1 115 ? -13.150 1.829 8.524 1.00 82.31 115 GLY A N 1
ATOM 959 C CA . GLY A 1 115 ? -11.936 2.498 8.993 1.00 82.31 115 GLY A CA 1
ATOM 960 C C . GLY A 1 115 ? -11.793 2.418 10.516 1.00 82.31 115 GLY A C 1
ATOM 961 O O . GLY A 1 115 ? -10.702 2.147 11.013 1.00 82.31 115 GLY A O 1
ATOM 962 N N . ARG A 1 116 ? -12.899 2.590 11.250 1.00 81.88 116 ARG A N 1
ATOM 963 C CA . ARG A 1 116 ? -12.948 2.431 12.706 1.00 81.88 116 ARG A CA 1
ATOM 964 C C . ARG A 1 116 ? -12.675 0.988 13.128 1.00 81.88 116 ARG A C 1
ATOM 966 O O . ARG A 1 116 ? -11.813 0.790 13.979 1.00 81.88 116 ARG A O 1
ATOM 973 N N . ASP A 1 117 ? -13.334 0.011 12.511 1.00 85.94 117 ASP A N 1
ATOM 974 C CA . ASP A 1 117 ? -13.133 -1.411 12.832 1.00 85.94 117 ASP A CA 1
ATOM 975 C C . ASP A 1 117 ? -11.656 -1.813 12.690 1.00 85.94 117 ASP A C 1
ATOM 977 O O . ASP A 1 117 ? -11.093 -2.505 13.537 1.00 85.94 117 ASP A O 1
ATOM 981 N N . ILE A 1 118 ? -10.989 -1.308 11.649 1.00 86.00 118 ILE A N 1
ATOM 982 C CA . ILE A 1 118 ? -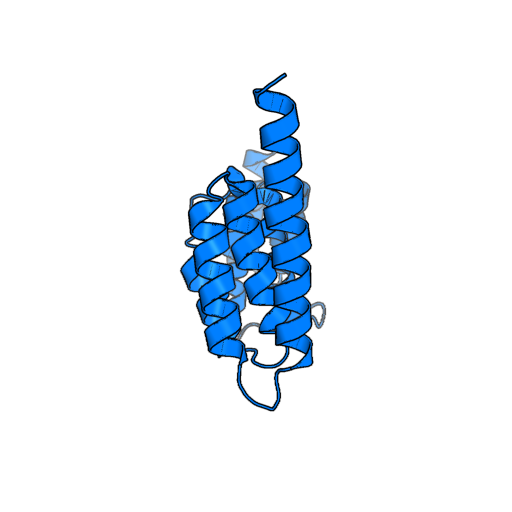9.564 -1.550 11.395 1.00 86.00 118 ILE A CA 1
ATOM 983 C C . ILE A 1 118 ? -8.676 -0.886 12.448 1.00 86.00 118 ILE A C 1
ATOM 985 O O . ILE A 1 118 ? -7.665 -1.466 12.842 1.00 86.00 118 ILE A O 1
ATOM 989 N N . TYR A 1 119 ? -9.029 0.309 12.929 1.00 82.50 119 TYR A N 1
ATOM 990 C CA . TYR A 1 119 ? -8.311 0.932 14.042 1.00 82.50 119 TYR A CA 1
ATOM 991 C C . TYR A 1 119 ? -8.482 0.147 15.347 1.00 82.50 119 TYR A C 1
ATOM 993 O O . TYR A 1 119 ? -7.503 -0.030 16.073 1.00 82.50 119 TYR A O 1
ATOM 1001 N N . GLU A 1 120 ? -9.682 -0.359 15.632 1.00 81.25 120 GLU A N 1
ATOM 1002 C CA . GLU A 1 120 ? -9.935 -1.203 16.804 1.00 81.25 120 GLU A CA 1
ATOM 1003 C C . GLU A 1 120 ? -9.144 -2.524 16.714 1.00 81.25 120 GLU A C 1
ATOM 1005 O O . GLU A 1 120 ? -8.480 -2.924 17.675 1.00 81.25 120 GLU A O 1
ATOM 1010 N N . GLU A 1 121 ? -9.103 -3.158 15.537 1.00 83.88 121 GLU A N 1
ATOM 1011 C CA . GLU A 1 121 ? -8.258 -4.331 15.273 1.00 83.88 121 GLU A CA 1
ATOM 1012 C C . GLU A 1 121 ? -6.760 -4.013 15.457 1.00 83.88 121 GLU A C 1
ATOM 1014 O O . GLU A 1 121 ? -6.019 -4.771 16.093 1.00 83.88 121 GLU A O 1
ATOM 1019 N N . ALA A 1 122 ? -6.300 -2.866 14.953 1.00 82.44 122 ALA A N 1
ATOM 1020 C CA . ALA A 1 122 ? -4.917 -2.419 15.090 1.00 82.44 122 ALA A CA 1
ATOM 1021 C C . ALA A 1 122 ? -4.515 -2.213 16.560 1.00 82.44 122 ALA A C 1
ATOM 1023 O O . ALA A 1 122 ? -3.433 -2.626 16.975 1.00 82.44 122 ALA A O 1
ATOM 1024 N N . ILE A 1 123 ? -5.389 -1.610 17.366 1.00 79.00 123 ILE A N 1
ATOM 1025 C CA . ILE A 1 123 ? -5.166 -1.398 18.802 1.00 79.00 123 ILE A CA 1
ATOM 1026 C C . ILE A 1 123 ? -5.030 -2.743 19.525 1.00 79.00 123 ILE A C 1
ATOM 1028 O O . ILE A 1 123 ? -4.054 -2.958 20.248 1.00 79.00 123 ILE A O 1
ATOM 1032 N N . ASN A 1 124 ? -5.950 -3.674 19.261 1.00 78.31 124 ASN A N 1
ATOM 1033 C CA . ASN A 1 124 ? -5.946 -5.003 19.873 1.00 78.31 124 ASN A CA 1
ATOM 1034 C C . ASN A 1 124 ? -4.702 -5.822 19.493 1.00 78.31 124 ASN A C 1
ATOM 1036 O O . ASN A 1 124 ? -4.145 -6.534 20.327 1.00 78.31 124 ASN A O 1
ATOM 1040 N N . THR A 1 125 ? -4.229 -5.706 18.249 1.00 75.38 125 THR A N 1
ATOM 1041 C CA . THR A 1 125 ? -3.047 -6.441 17.766 1.00 75.38 125 THR A CA 1
ATOM 1042 C C . THR A 1 125 ? -1.722 -5.842 18.247 1.00 75.38 125 THR A C 1
ATOM 1044 O O . THR A 1 125 ? -0.761 -6.578 18.480 1.00 75.38 125 THR A O 1
ATOM 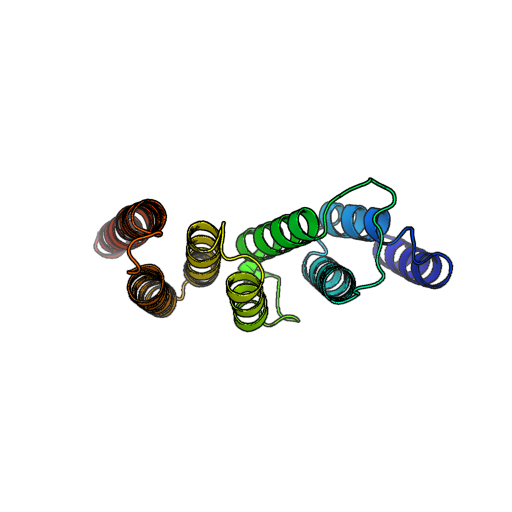1047 N N . VAL A 1 126 ? -1.647 -4.520 18.433 1.00 70.88 126 VAL A N 1
ATOM 1048 C CA . VAL A 1 126 ? -0.420 -3.811 18.845 1.00 70.88 126 VAL A CA 1
ATOM 1049 C C . VAL A 1 126 ? -0.245 -3.754 20.371 1.00 70.88 126 VAL A C 1
ATOM 1051 O O . VAL A 1 126 ? 0.840 -3.408 20.836 1.00 70.88 126 VAL A O 1
ATOM 1054 N N . ALA A 1 127 ? -1.235 -4.193 21.159 1.00 60.06 127 ALA A N 1
ATOM 1055 C CA . ALA A 1 127 ? -1.245 -4.203 22.632 1.00 60.06 127 ALA A CA 1
ATOM 1056 C C . ALA A 1 127 ? -0.131 -5.032 23.331 1.00 60.06 127 ALA A C 1
ATOM 1058 O O . ALA A 1 127 ? -0.137 -5.192 24.551 1.00 60.06 127 ALA A O 1
ATOM 1059 N N . THR A 1 128 ? 0.861 -5.547 22.599 1.00 56.81 128 THR A N 1
ATOM 1060 C CA . THR A 1 128 ? 2.046 -6.192 23.187 1.00 56.81 128 THR A CA 1
ATOM 1061 C C . THR A 1 128 ? 3.030 -5.167 23.776 1.00 56.81 128 THR A C 1
ATOM 1063 O O . THR A 1 128 ? 3.220 -4.076 23.244 1.00 56.81 128 THR A O 1
ATOM 1066 N N . VAL A 1 129 ? 3.720 -5.543 24.864 1.00 47.19 129 VAL A N 1
ATOM 1067 C CA . VAL A 1 129 ? 4.596 -4.688 25.706 1.00 47.19 129 VAL A CA 1
ATOM 1068 C C . VAL A 1 129 ? 5.704 -3.937 24.934 1.00 47.19 129 VAL A C 1
ATOM 1070 O O . VAL A 1 129 ? 6.220 -2.923 25.394 1.00 47.19 129 VAL A O 1
ATOM 1073 N N . ARG A 1 130 ? 6.072 -4.384 23.726 1.00 57.00 130 ARG A N 1
ATOM 1074 C CA . ARG A 1 130 ? 7.089 -3.736 22.872 1.00 57.00 130 ARG A CA 1
ATOM 1075 C C . ARG A 1 130 ? 6.513 -2.653 21.941 1.00 57.00 130 ARG A C 1
ATOM 1077 O O . ARG A 1 130 ? 7.273 -1.936 21.300 1.00 57.00 130 ARG A O 1
ATOM 1084 N N . GLY A 1 131 ? 5.185 -2.541 21.864 1.00 57.25 131 GLY A N 1
ATOM 1085 C CA . GLY A 1 131 ? 4.439 -1.730 20.900 1.00 57.25 131 GLY A CA 1
ATOM 1086 C C . GLY A 1 131 ? 3.776 -0.467 21.457 1.00 57.25 131 GLY A C 1
ATOM 1087 O O . GLY A 1 131 ? 3.048 0.180 20.712 1.00 57.25 131 GLY A O 1
ATOM 1088 N N . TYR A 1 132 ? 4.014 -0.069 22.714 1.00 64.19 132 TYR A N 1
ATOM 1089 C CA . TYR A 1 132 ? 3.302 1.060 23.346 1.00 64.19 132 TYR A CA 1
ATOM 1090 C C . TYR A 1 132 ? 3.371 2.380 22.562 1.00 64.19 132 TYR A C 1
ATOM 1092 O O . TYR A 1 132 ? 2.382 3.105 22.495 1.00 64.19 132 TYR A O 1
ATOM 1100 N N . VAL A 1 133 ? 4.501 2.681 21.914 1.00 67.56 133 VAL A N 1
ATOM 1101 C CA . VAL A 1 133 ? 4.628 3.878 21.062 1.00 67.56 133 VAL A CA 1
ATOM 1102 C C . VAL A 1 133 ? 3.723 3.778 19.831 1.00 67.56 133 VAL A C 1
ATOM 1104 O O . VAL A 1 133 ? 3.030 4.736 19.498 1.00 67.56 133 VAL A O 1
ATOM 1107 N N . ASN A 1 134 ? 3.671 2.607 19.190 1.00 66.94 134 ASN A N 1
ATOM 1108 C CA . ASN A 1 134 ? 2.783 2.358 18.053 1.00 66.94 134 ASN A CA 1
ATOM 1109 C C . ASN A 1 134 ? 1.310 2.397 18.483 1.00 66.94 134 ASN A C 1
ATOM 1111 O O . ASN A 1 134 ? 0.483 2.939 17.758 1.00 66.94 134 ASN A O 1
ATOM 1115 N N . HIS A 1 135 ? 0.998 1.886 19.674 1.00 67.62 135 HIS A N 1
ATOM 1116 C CA . HIS A 1 135 ? -0.338 1.934 20.260 1.00 67.62 135 HIS A CA 1
ATOM 1117 C C . HIS A 1 135 ? -0.806 3.380 20.486 1.00 67.62 135 HIS A C 1
ATOM 1119 O O . HIS A 1 135 ? -1.884 3.755 20.033 1.00 67.62 135 HIS A O 1
ATOM 1125 N N . ILE A 1 136 ? 0.025 4.224 21.114 1.00 67.31 136 ILE A N 1
ATOM 1126 C CA . ILE A 1 136 ? -0.273 5.655 21.30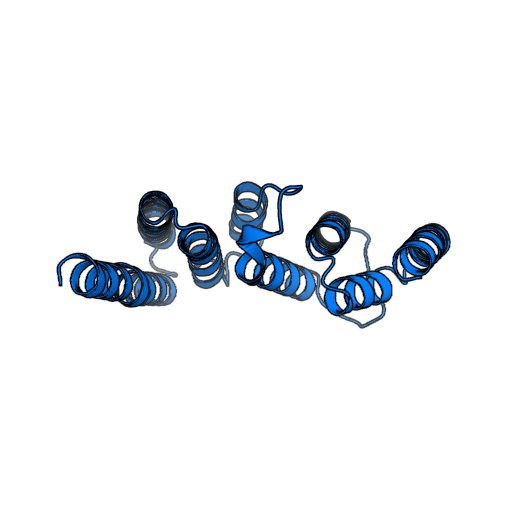4 1.00 67.31 136 ILE A CA 1
ATOM 1127 C C . ILE A 1 136 ? -0.416 6.362 19.950 1.00 67.31 136 ILE A C 1
ATOM 1129 O O . ILE A 1 136 ? -1.335 7.155 19.768 1.00 67.31 136 ILE A O 1
ATOM 1133 N N . TYR A 1 137 ? 0.454 6.054 18.986 1.00 70.12 137 TYR A N 1
ATOM 1134 C CA . TYR A 1 137 ? 0.402 6.648 17.652 1.00 70.12 137 TYR A CA 1
ATOM 1135 C C . TYR A 1 137 ? -0.913 6.327 16.929 1.00 70.12 137 TYR A C 1
ATOM 1137 O O . TYR A 1 137 ? -1.583 7.239 16.448 1.00 70.12 137 TYR A O 1
ATOM 1145 N N . ILE A 1 138 ? -1.319 5.053 16.906 1.00 68.81 138 ILE A N 1
ATOM 1146 C CA . ILE A 1 138 ? -2.591 4.625 16.310 1.00 68.81 138 ILE A CA 1
ATOM 1147 C C . ILE A 1 138 ? -3.769 5.297 17.025 1.00 68.81 138 ILE A C 1
ATOM 1149 O O . ILE A 1 138 ? -4.661 5.819 16.363 1.00 68.81 138 ILE A O 1
ATOM 1153 N N . TYR A 1 139 ? -3.751 5.342 18.358 1.00 69.50 139 TYR A N 1
ATOM 1154 C CA . TYR A 1 139 ? -4.829 5.927 19.153 1.00 69.50 139 TYR A CA 1
ATOM 1155 C C . TYR A 1 139 ? -4.998 7.432 18.902 1.00 69.50 139 TYR A C 1
ATOM 1157 O O . TYR A 1 139 ? -6.116 7.905 18.698 1.00 69.50 139 TYR A O 1
ATOM 1165 N N . ILE A 1 140 ? -3.892 8.183 18.856 1.00 73.44 140 ILE A N 1
ATOM 1166 C CA . ILE A 1 140 ? -3.900 9.614 18.528 1.00 73.44 140 ILE A CA 1
ATOM 1167 C C . ILE A 1 140 ? -4.436 9.831 17.111 1.00 73.44 140 ILE A C 1
ATOM 1169 O O . ILE A 1 140 ? -5.294 10.689 16.914 1.00 73.44 140 ILE A O 1
ATOM 1173 N N . TYR A 1 141 ? -3.974 9.052 16.128 1.00 70.56 141 TYR A N 1
ATOM 1174 C CA . TYR A 1 141 ? -4.453 9.180 14.751 1.00 70.56 141 TYR A CA 1
ATOM 1175 C C . TYR A 1 141 ? -5.931 8.825 14.619 1.00 70.56 141 TYR A C 1
ATOM 1177 O O . TYR A 1 141 ? -6.653 9.558 13.956 1.00 70.56 141 TYR A O 1
ATOM 1185 N N . MET A 1 142 ? -6.404 7.774 15.289 1.00 72.38 142 MET A N 1
ATOM 1186 C CA . MET A 1 142 ? -7.823 7.428 15.337 1.00 72.38 142 MET A CA 1
ATOM 1187 C C . MET A 1 142 ? -8.649 8.583 15.918 1.00 72.38 142 MET A C 1
ATOM 1189 O O . MET A 1 142 ? -9.621 9.006 15.299 1.00 72.38 142 MET A O 1
ATOM 1193 N N . TYR A 1 143 ? -8.249 9.147 17.063 1.00 68.25 143 TYR A N 1
ATOM 1194 C CA . TYR A 1 143 ? -8.967 10.269 17.677 1.00 68.25 143 TYR A CA 1
ATOM 1195 C C . TYR A 1 143 ? -8.954 11.523 16.795 1.00 68.25 143 TYR A C 1
ATOM 1197 O O . TYR A 1 143 ? -9.984 12.161 16.616 1.00 68.25 143 TYR A O 1
ATOM 1205 N N . ILE A 1 144 ? -7.817 11.872 16.196 1.00 73.75 144 ILE A N 1
ATOM 1206 C CA . ILE A 1 144 ? -7.726 13.048 15.325 1.00 73.75 144 ILE A CA 1
ATOM 1207 C C . ILE A 1 144 ? -8.538 12.828 14.044 1.00 73.75 144 ILE A C 1
ATOM 1209 O O . ILE A 1 144 ? -9.353 13.670 13.695 1.00 73.75 144 ILE A O 1
ATOM 1213 N N . TYR A 1 145 ? -8.367 11.709 13.340 1.00 66.56 145 TYR A N 1
ATOM 1214 C CA . TYR A 1 145 ? -9.004 11.513 12.035 1.00 66.56 145 TYR A CA 1
ATOM 1215 C C . TYR A 1 145 ? -10.466 11.093 12.115 1.00 66.56 145 TYR A C 1
ATOM 1217 O O . TYR A 1 145 ? -11.245 11.497 11.265 1.00 66.56 145 TYR A O 1
ATOM 1225 N N . VAL A 1 146 ? -10.872 10.285 13.092 1.00 63.69 146 VAL A N 1
ATOM 1226 C CA . VAL A 1 146 ? -12.259 9.807 13.163 1.00 63.69 146 VAL A CA 1
ATOM 1227 C C . VAL A 1 146 ? -13.125 10.836 13.879 1.00 63.69 146 VAL A C 1
ATOM 1229 O O . VAL A 1 146 ? -14.128 11.268 13.318 1.00 63.69 146 VAL A O 1
ATOM 1232 N N . HIS A 1 147 ? -12.725 11.315 15.065 1.00 64.56 147 HIS A N 1
ATOM 1233 C CA . HIS A 1 147 ? -13.564 12.272 15.790 1.00 64.56 147 HIS A CA 1
ATOM 1234 C C . HIS A 1 147 ? -13.633 13.632 15.103 1.00 64.56 147 HIS A C 1
ATOM 1236 O O . HIS A 1 147 ? -14.740 14.136 14.968 1.00 64.56 147 HIS A O 1
ATOM 1242 N N . ILE A 1 148 ? -12.523 14.218 14.635 1.00 66.25 148 ILE A N 1
ATOM 1243 C CA . ILE A 1 148 ? -12.567 15.563 14.028 1.00 66.25 148 ILE A CA 1
ATOM 1244 C C . ILE A 1 148 ? -13.318 15.533 12.698 1.00 66.25 148 ILE A C 1
ATOM 1246 O O . ILE A 1 148 ? -14.128 16.416 12.439 1.00 66.25 148 ILE A O 1
ATOM 1250 N N . HIS A 1 149 ? -13.108 14.514 11.864 1.00 64.75 149 HIS A N 1
ATOM 1251 C CA . HIS A 1 149 ? -13.755 14.455 10.553 1.00 64.75 149 HIS A CA 1
ATOM 1252 C C . HIS A 1 149 ? -15.248 14.126 10.669 1.00 64.75 149 HIS A C 1
ATOM 1254 O O . HIS A 1 149 ? -16.029 14.723 9.935 1.00 64.75 149 HIS A O 1
ATOM 1260 N N . ILE A 1 150 ? -15.657 13.277 11.626 1.00 62.72 150 ILE A N 1
ATOM 1261 C CA . ILE A 1 150 ? -17.076 13.074 11.964 1.00 62.72 150 ILE A CA 1
ATOM 1262 C C . ILE A 1 150 ? -17.677 14.354 12.552 1.00 62.72 150 ILE A C 1
ATOM 1264 O O . ILE A 1 150 ? -18.758 14.739 12.125 1.00 62.72 150 ILE A O 1
ATOM 1268 N N . TYR A 1 151 ? -16.992 15.049 13.470 1.00 62.22 151 TYR A N 1
ATOM 1269 C CA . TYR A 1 151 ? -17.498 16.305 14.043 1.00 62.22 151 TYR A CA 1
ATOM 1270 C C . TYR A 1 151 ? -17.674 17.387 12.977 1.00 62.22 151 TYR A C 1
ATOM 1272 O O . TYR A 1 151 ? -18.699 18.060 12.953 1.00 62.22 151 TYR A O 1
ATOM 1280 N N . ILE A 1 152 ? -16.704 17.538 12.071 1.00 64.00 152 ILE A N 1
ATOM 1281 C CA . ILE A 1 152 ? -16.792 18.477 10.949 1.00 64.00 152 ILE A CA 1
ATOM 1282 C C . ILE A 1 152 ? -17.940 18.082 10.020 1.00 64.00 152 ILE A C 1
ATOM 1284 O O . ILE A 1 152 ? -18.706 18.954 9.628 1.00 64.00 152 ILE A O 1
ATOM 1288 N N . TYR A 1 153 ? -18.101 16.793 9.700 1.00 61.81 153 TYR A N 1
ATOM 1289 C CA . TYR A 1 153 ? -19.205 16.327 8.858 1.00 61.81 153 TYR A CA 1
ATOM 1290 C C . TYR A 1 153 ? -20.565 16.573 9.523 1.00 61.81 153 TYR A C 1
ATOM 1292 O O . TYR A 1 153 ? -21.483 17.053 8.872 1.00 61.81 153 TYR A O 1
ATOM 1300 N N . TYR A 1 154 ? -20.679 16.318 10.829 1.00 61.59 154 TYR A N 1
ATOM 1301 C CA . TYR A 1 154 ? -21.895 16.557 11.607 1.00 61.59 154 TYR A CA 1
ATOM 1302 C C . TYR A 1 154 ? -22.232 18.053 11.677 1.00 61.59 154 TYR A C 1
ATOM 1304 O O . TYR A 1 154 ? -23.387 18.423 11.512 1.00 61.59 154 TYR A O 1
ATOM 1312 N N . ILE A 1 155 ? -21.232 18.927 11.840 1.00 63.91 155 ILE A N 1
ATOM 1313 C CA . ILE A 1 155 ? -21.417 20.387 11.818 1.00 63.91 155 ILE A CA 1
ATOM 1314 C C . ILE A 1 155 ? -21.834 20.885 10.426 1.00 63.91 155 ILE A C 1
ATOM 1316 O O . ILE A 1 155 ? -22.708 21.739 10.340 1.00 63.91 155 ILE A O 1
ATOM 1320 N N . TYR A 1 156 ? -21.247 20.355 9.348 1.00 59.06 156 TYR A N 1
ATOM 1321 C CA . TYR A 1 156 ? -21.521 20.802 7.973 1.00 59.06 156 TYR A CA 1
ATOM 1322 C C . TYR A 1 156 ? -22.834 20.285 7.369 1.00 59.06 156 TYR A C 1
ATOM 1324 O O . TYR A 1 156 ? -23.251 20.806 6.341 1.00 59.06 156 TYR A O 1
ATOM 1332 N N . TYR A 1 157 ? -23.427 19.224 7.924 1.00 56.69 157 TYR A N 1
ATOM 1333 C CA . TYR A 1 157 ? -24.650 18.611 7.381 1.00 56.69 157 TYR A CA 1
ATOM 1334 C C . TYR A 1 157 ? -25.903 18.870 8.229 1.00 56.69 157 TYR A C 1
ATOM 1336 O O . TYR A 1 157 ? -27.005 18.545 7.790 1.00 56.69 157 TYR A O 1
ATOM 1344 N N . ILE A 1 158 ? -25.750 19.411 9.443 1.00 55.06 158 ILE A N 1
ATOM 1345 C CA . ILE A 1 158 ? -26.866 19.726 10.357 1.00 55.06 158 ILE A CA 1
ATOM 1346 C C . ILE A 1 158 ? -27.146 21.237 10.440 1.00 55.06 158 ILE A C 1
ATOM 1348 O O . ILE A 1 158 ? -28.193 21.630 10.951 1.00 55.06 158 ILE A O 1
ATOM 1352 N N . TYR A 1 159 ? -26.277 22.070 9.867 1.00 46.78 159 TYR A N 1
ATOM 1353 C CA . TYR A 1 159 ? -26.518 23.490 9.593 1.00 46.78 159 TYR A CA 1
ATOM 1354 C C . TYR A 1 159 ? -26.411 23.761 8.094 1.00 46.78 159 TYR A C 1
ATOM 1356 O O . TYR A 1 159 ? -27.117 24.681 7.626 1.00 46.78 159 TYR A O 1
#

Secondary structure (DSSP, 8-state):
-HHHHHHHHHHHHHH-GGGHHHHHHHHHHTT-HHHHHHHHHHHHH-TT---TT---HHHHHHHHHHHHHHTTTT--SS-HHHHHHHHHHH-GGGHHHHHHHHHHHHHHTT-HHHHHHHHHHHHHHH-STT-HHHHHHHHHHHIIIIIHHHHHHHHHHH-

InterPro domains:
  IPR011990 Tetratricopeptide-like helical domain superfamily [G3DSA:1.25.40.10] (55-157)
  IPR011990 Tetratricopeptide-like helical domain superfamily [SSF48452] (15-127)
  IPR011990 Tetratricopeptide-like helical domain superfamily [SSF48452] (92-147)
  IPR045075 Pre-mRNA-splicing factor Syf1-like [PTHR11246] (5-130)
  IPR056350 Pre-mRNA-splicing factor SYF1, central HAT repeats domain [PF23220] (20-133)

pLDDT: mean 76.69, std 8.75, range [46.78, 86.88]

Organism: Reticulomyxa filosa (NCBI:txid46433)

Sequence (159 aa):
VEEMAIRVYRRYVQLFPDEIEEFIDYLLKHKKFDEGCVHLCNVVNNDEFVSKKGKSKFDFWKLLCGVMVKNAKDIKSIQVDAIIRSGIRKYPQEIGKLWVHLAEYYVRLGQFEKGRDIYEEAINTVATVRGYVNHIYIYIYMYIYVHIHIYIYYIYYIY

Foldseek 3Di:
DVVVVLVVVVVVCVVPVQCLVVSLVVCVVVVVLQVSLVSLVVQLPDPPDDHPVRDDSVVSLVVSLVSCLVPLPNHDPDDLPVSLVVVCVVCVPCVLVSLLSVLSSCVVVVNNVVSVVSLVVSLVVQPDPVRVVSNVSSVVSCCCSNVVVVVVVCVVPVD

Radius of gyration: 18.15 Å; chains: 1; bounding box: 47×36×54 Å